Protein AF-A0A926Y3B9-F1 (afdb_monomer)

Mean predicted aligned error: 2.53 Å

Foldseek 3Di:
DDQPCVPDDPLLLVLLLVLLVVDDLVRSCVVVVHDSVVSVVSLVVVCVSRVHPDVVSSSVVSNVVND

InterPro domains:
  IPR000792 Transcription regulator LuxR, C-terminal [PF00196] (7-61)
  IPR000792 Transcription regulator LuxR, C-terminal [PS50043] (1-66)
  IPR000792 Transcription regulator LuxR, C-terminal [SM00421] (5-62)
  IPR016032 Signal transduction response regulator, C-terminal effector [SSF46894] (4-63)
  IPR036388 Winged helix-like DNA-binding domain superfamily [G3DSA:1.10.10.10] (1-65)

Sequence (67 aa):
MHHDLAKLSNRQKEILRLLADDLSVDAISNRLSLSNRTIGGHQQLMISLFELKDEAGLIKLAKSVYL

Radius of gyration: 10.85 Å; Cα contacts (8 Å, |Δi|>4): 50; chains: 1; bounding box: 27×24×22 Å

Solvent-accessible surface area (backbone atoms only — not comparable to full-atom values): 3952 Å² total; per-residue (Å²): 136,88,78,72,68,82,78,49,52,73,68,49,50,51,52,38,51,44,38,42,71,71,48,49,64,66,56,49,15,63,75,69,75,48,50,54,66,56,52,50,50,51,51,50,54,50,24,61,75,68,72,41,90,42,70,70,50,47,40,53,50,23,33,73,74,79,107

Secondary structure (DSSP, 8-state):
----GGGS-HHHHHHHHHHHTT--HHHHHHHHT--HHHHHHHHHHHHHHTT-SSHHHHHHHHHHHH-

Structure (mmCIF, N/CA/C/O backbone):
data_AF-A0A926Y3B9-F1
#
_entry.id   AF-A0A926Y3B9-F1
#
loop_
_atom_site.group_PDB
_atom_site.id
_atom_site.type_symbol
_atom_site.label_atom_id
_atom_site.label_alt_id
_atom_site.label_comp_id
_atom_site.label_asym_id
_atom_site.label_entity_id
_atom_site.label_seq_id
_atom_site.pdbx_PDB_ins_code
_atom_site.Cartn_x
_atom_site.Cartn_y
_atom_site.Cartn_z
_atom_site.occup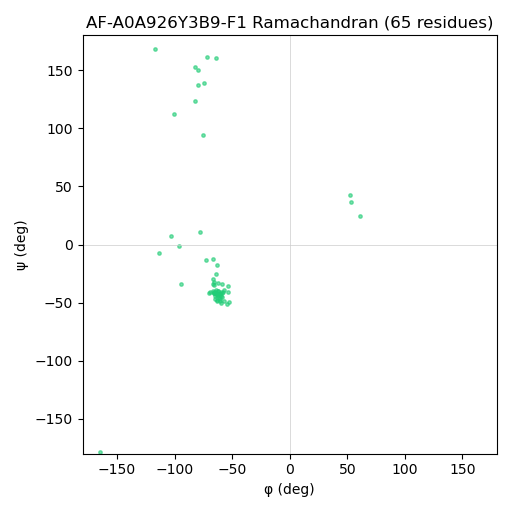ancy
_atom_site.B_iso_or_equiv
_atom_site.auth_seq_id
_atom_site.auth_comp_id
_atom_site.auth_asym_id
_atom_site.auth_atom_id
_atom_site.pdbx_PDB_model_num
ATOM 1 N N . MET A 1 1 ? 16.281 -6.316 -11.429 1.00 50.09 1 MET A N 1
ATOM 2 C CA . MET A 1 1 ? 16.484 -5.268 -10.406 1.00 50.09 1 MET A CA 1
ATOM 3 C C . MET A 1 1 ? 16.038 -5.848 -9.079 1.00 50.09 1 ME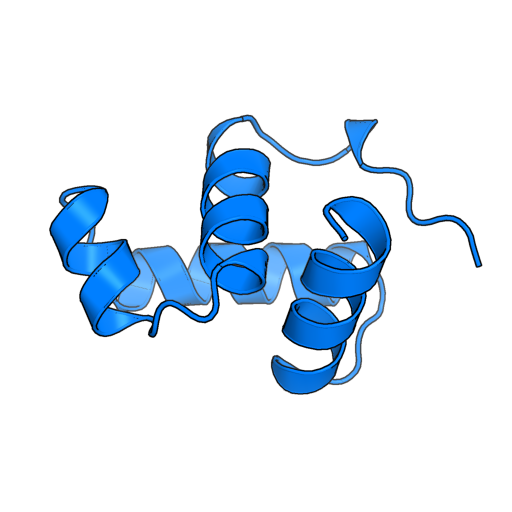T A C 1
ATOM 5 O O . MET A 1 1 ? 14.931 -6.369 -9.027 1.00 50.09 1 MET A O 1
ATOM 9 N N . HIS A 1 2 ? 16.898 -5.859 -8.064 1.00 62.78 2 HIS A N 1
ATOM 10 C CA . HIS A 1 2 ? 16.545 -6.361 -6.736 1.00 62.78 2 HIS A CA 1
ATOM 11 C C . HIS A 1 2 ? 16.250 -5.151 -5.848 1.00 62.78 2 HIS A C 1
ATOM 13 O O . HIS A 1 2 ? 17.143 -4.343 -5.607 1.00 62.78 2 HIS A O 1
ATOM 19 N N . HIS A 1 3 ? 14.993 -4.978 -5.442 1.00 80.75 3 HIS A N 1
ATOM 20 C CA . HIS A 1 3 ? 14.617 -3.907 -4.524 1.00 80.75 3 HIS A CA 1
ATOM 21 C C . HIS A 1 3 ? 14.914 -4.372 -3.102 1.00 80.75 3 HIS A C 1
ATOM 23 O O . HIS A 1 3 ? 14.434 -5.423 -2.681 1.00 80.75 3 HIS A O 1
ATOM 29 N N . ASP A 1 4 ? 15.717 -3.604 -2.370 1.00 89.56 4 ASP A N 1
ATOM 30 C CA . ASP A 1 4 ? 16.089 -3.945 -1.001 1.00 89.56 4 ASP A CA 1
ATOM 31 C C . ASP A 1 4 ? 14.925 -3.681 -0.033 1.00 89.56 4 ASP A C 1
ATOM 33 O O . ASP A 1 4 ? 14.725 -2.573 0.473 1.00 89.56 4 ASP A O 1
ATOM 37 N N . LEU A 1 5 ? 14.143 -4.729 0.229 1.00 92.38 5 LEU A N 1
ATOM 38 C CA . LEU A 1 5 ? 12.992 -4.692 1.131 1.00 92.38 5 LEU A CA 1
ATOM 39 C C . LEU A 1 5 ? 13.385 -4.469 2.597 1.00 92.38 5 LEU A C 1
ATOM 41 O O . LEU A 1 5 ? 12.510 -4.178 3.419 1.00 92.38 5 LEU A O 1
ATOM 45 N N . ALA A 1 6 ? 14.670 -4.585 2.956 1.00 93.06 6 ALA A N 1
ATOM 46 C CA . ALA A 1 6 ? 15.131 -4.311 4.314 1.00 93.06 6 ALA A CA 1
ATOM 47 C C . ALA A 1 6 ? 14.916 -2.841 4.702 1.00 93.06 6 ALA A C 1
ATOM 49 O O . ALA A 1 6 ? 14.711 -2.552 5.880 1.00 93.06 6 ALA A O 1
ATOM 50 N N . LYS A 1 7 ? 14.869 -1.933 3.717 1.00 94.44 7 LYS A N 1
ATOM 51 C CA . LYS A 1 7 ? 14.621 -0.497 3.917 1.00 94.44 7 LYS A CA 1
ATOM 52 C C . LYS A 1 7 ? 13.174 -0.157 4.286 1.00 94.44 7 LYS A C 1
ATOM 54 O O . LYS A 1 7 ? 12.905 0.964 4.711 1.00 94.44 7 LYS A O 1
ATOM 59 N N . LEU A 1 8 ? 12.237 -1.092 4.125 1.00 96.81 8 LEU A N 1
ATOM 60 C CA . LEU A 1 8 ? 10.840 -0.874 4.490 1.00 96.81 8 LEU A CA 1
ATOM 61 C C . LEU A 1 8 ? 10.618 -1.045 5.992 1.00 96.81 8 LEU A C 1
ATOM 63 O O . LEU A 1 8 ? 11.058 -2.023 6.604 1.00 96.81 8 LEU A O 1
ATOM 67 N N . SER A 1 9 ? 9.826 -0.142 6.564 1.00 97.50 9 SER A N 1
ATOM 68 C CA . SER A 1 9 ? 9.248 -0.341 7.893 1.00 97.50 9 SER A CA 1
ATOM 69 C C . SER A 1 9 ? 8.294 -1.541 7.907 1.00 97.50 9 SER A C 1
ATOM 71 O O . SER A 1 9 ? 7.755 -1.949 6.876 1.00 97.50 9 SER A O 1
ATOM 73 N N . ASN A 1 10 ? 8.012 -2.075 9.097 1.00 97.75 10 ASN A N 1
ATOM 74 C CA . ASN A 1 10 ? 7.07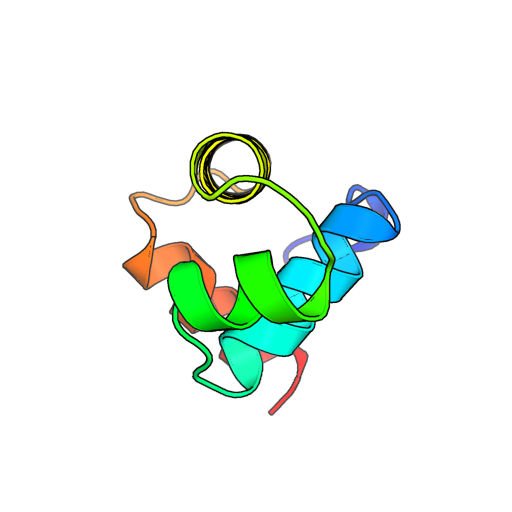8 -3.195 9.249 1.00 97.75 10 ASN A CA 1
ATOM 75 C C . ASN A 1 10 ? 5.688 -2.879 8.678 1.00 97.75 10 ASN A C 1
ATOM 77 O O . ASN A 1 10 ? 5.101 -3.720 8.003 1.00 97.75 10 ASN A O 1
ATOM 81 N N . ARG A 1 11 ? 5.200 -1.644 8.865 1.00 97.81 11 ARG A N 1
ATOM 82 C CA . ARG A 1 11 ? 3.912 -1.214 8.308 1.00 97.81 11 ARG A CA 1
ATOM 83 C C . ARG A 1 11 ? 3.927 -1.175 6.780 1.00 97.81 11 ARG A C 1
ATOM 85 O O . ARG A 1 11 ? 2.966 -1.594 6.149 1.00 97.81 11 ARG A O 1
ATOM 92 N N . GLN A 1 12 ? 5.017 -0.700 6.181 1.00 98.06 12 GLN A N 1
ATOM 93 C CA . GLN A 1 12 ? 5.163 -0.683 4.724 1.00 98.06 12 GLN A CA 1
ATOM 94 C C . GLN A 1 12 ? 5.243 -2.096 4.143 1.00 98.06 12 GLN A C 1
ATOM 96 O O . GLN A 1 12 ? 4.610 -2.353 3.127 1.00 98.06 12 GLN A O 1
ATOM 101 N N . LYS A 1 13 ? 5.952 -3.022 4.802 1.00 97.88 13 LYS A N 1
ATOM 102 C CA . LYS A 1 13 ? 5.984 -4.441 4.403 1.00 97.88 13 LYS A CA 1
ATOM 103 C C . LYS A 1 13 ? 4.596 -5.073 4.447 1.00 97.88 13 LYS A C 1
ATOM 105 O O . LYS A 1 13 ? 4.226 -5.797 3.531 1.00 97.88 13 LYS A O 1
ATOM 110 N N . GLU A 1 14 ? 3.824 -4.780 5.488 1.00 98.12 14 GLU A N 1
ATOM 111 C CA . GLU A 1 14 ? 2.451 -5.266 5.612 1.00 98.12 14 GLU A CA 1
ATOM 112 C C . GLU A 1 14 ? 1.550 -4.716 4.499 1.00 98.12 14 GLU A C 1
ATOM 114 O O . GLU A 1 14 ? 0.893 -5.496 3.817 1.00 98.12 14 GLU A O 1
ATOM 119 N N . ILE A 1 15 ? 1.577 -3.401 4.247 1.00 98.25 15 ILE A N 1
ATOM 120 C CA . ILE A 1 15 ? 0.833 -2.784 3.136 1.00 98.25 15 ILE A CA 1
ATOM 121 C C . ILE A 1 15 ? 1.264 -3.392 1.796 1.00 98.25 15 ILE A C 1
ATOM 123 O O . ILE A 1 15 ? 0.410 -3.753 0.994 1.00 98.25 15 ILE A O 1
ATOM 127 N N . LEU A 1 16 ? 2.571 -3.554 1.563 1.00 97.94 16 LEU A N 1
ATOM 128 C CA . LEU A 1 16 ? 3.097 -4.154 0.337 1.00 97.94 16 LEU A CA 1
ATOM 129 C C . LEU A 1 16 ? 2.587 -5.588 0.150 1.00 97.94 16 LEU A C 1
ATOM 131 O O . LEU A 1 16 ? 2.220 -5.960 -0.959 1.00 97.94 16 LEU A O 1
ATOM 135 N N . ARG A 1 17 ? 2.515 -6.383 1.222 1.00 98.00 17 ARG A N 1
ATOM 136 C CA . ARG A 1 17 ? 1.963 -7.738 1.153 1.00 98.00 17 ARG A CA 1
ATOM 137 C C . ARG A 1 17 ? 0.471 -7.739 0.826 1.00 98.00 17 ARG A C 1
ATOM 139 O O . ARG A 1 17 ? 0.055 -8.509 -0.027 1.00 98.00 17 ARG A O 1
ATOM 146 N N . LEU A 1 18 ? -0.314 -6.841 1.420 1.00 98.31 18 LEU A N 1
ATOM 147 C CA . LEU A 1 18 ? -1.743 -6.723 1.105 1.00 98.31 18 LEU A CA 1
ATOM 148 C C . LEU A 1 18 ? -1.994 -6.261 -0.341 1.00 98.31 18 LEU A C 1
ATOM 150 O O . LEU A 1 18 ? -2.970 -6.684 -0.952 1.00 98.31 18 LEU A O 1
ATOM 154 N N . LEU A 1 19 ? -1.106 -5.440 -0.911 1.00 97.69 19 LEU A N 1
ATOM 155 C CA . LEU A 1 19 ? -1.160 -5.082 -2.333 1.00 97.69 19 LEU A CA 1
ATOM 156 C C . LEU A 1 19 ? -0.874 -6.283 -3.246 1.00 97.69 19 LEU A C 1
ATOM 158 O O . LEU A 1 19 ? -1.453 -6.375 -4.325 1.00 97.69 19 LEU A O 1
ATOM 162 N N . ALA A 1 20 ? 0.001 -7.207 -2.834 1.00 97.50 20 ALA A N 1
ATOM 163 C CA . ALA A 1 20 ? 0.241 -8.443 -3.584 1.00 97.50 20 ALA A CA 1
ATOM 164 C C . ALA A 1 20 ? -0.986 -9.368 -3.588 1.00 97.50 20 ALA A C 1
ATOM 166 O O . ALA A 1 20 ? -1.215 -10.057 -4.579 1.00 97.50 20 ALA A O 1
ATOM 167 N N . ASP A 1 21 ? -1.791 -9.311 -2.525 1.00 97.12 21 ASP A N 1
ATOM 168 C CA . ASP A 1 21 ? -3.075 -10.007 -2.393 1.00 97.12 21 ASP A CA 1
ATOM 169 C C . ASP A 1 21 ? -4.227 -9.302 -3.1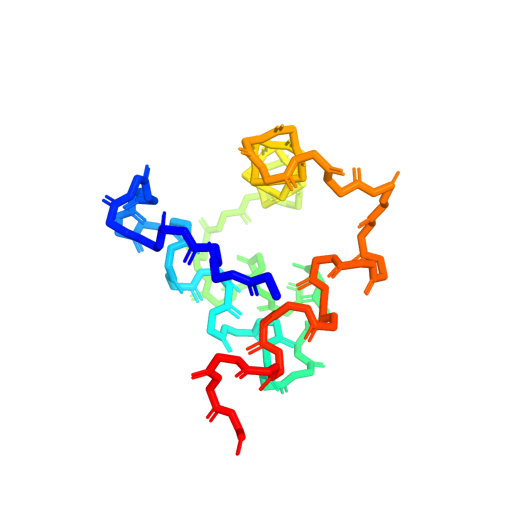60 1.00 97.12 21 ASP A 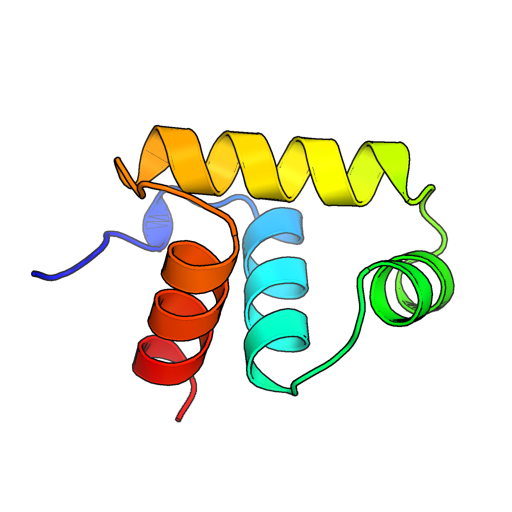C 1
ATOM 171 O O . ASP A 1 21 ? -5.393 -9.640 -2.967 1.00 97.12 21 ASP A O 1
ATOM 175 N N . ASP A 1 22 ? -3.924 -8.316 -4.019 1.00 95.88 22 ASP A N 1
ATOM 176 C CA . ASP A 1 22 ? -4.884 -7.543 -4.829 1.00 95.88 22 ASP A CA 1
ATOM 177 C C . ASP A 1 22 ? -5.927 -6.740 -4.013 1.00 95.88 22 ASP A C 1
ATOM 179 O O . ASP A 1 22 ? -7.003 -6.395 -4.511 1.00 95.88 22 ASP A O 1
ATOM 183 N N . LEU A 1 23 ? -5.621 -6.380 -2.757 1.00 97.88 23 LEU A N 1
ATOM 184 C CA . LEU A 1 23 ? -6.501 -5.509 -1.971 1.00 97.88 23 LEU A CA 1
ATOM 185 C C . LEU A 1 23 ? -6.421 -4.048 -2.439 1.00 97.88 23 LEU A C 1
ATOM 187 O O . LEU A 1 23 ? -5.342 -3.497 -2.658 1.00 97.88 23 LEU A O 1
ATOM 191 N N . SER A 1 24 ? -7.582 -3.389 -2.494 1.00 96.69 24 SER A N 1
ATOM 192 C CA . SER A 1 24 ? -7.678 -1.948 -2.739 1.00 96.69 24 SER A CA 1
ATOM 193 C C . SER A 1 24 ? -7.212 -1.124 -1.536 1.00 96.69 24 SER A C 1
ATOM 195 O O . SER A 1 24 ? -7.209 -1.598 -0.398 1.00 96.69 24 SER A O 1
ATOM 197 N N . VAL A 1 25 ? -6.895 0.155 -1.765 1.00 96.56 25 VAL A N 1
ATOM 198 C CA . VAL A 1 25 ? -6.556 1.109 -0.695 1.00 96.56 25 VAL A CA 1
ATOM 199 C C . VAL A 1 25 ? -7.643 1.156 0.382 1.00 96.56 25 VAL A C 1
ATOM 201 O O . VAL A 1 25 ? -7.310 1.140 1.564 1.00 96.56 25 VAL A O 1
ATOM 204 N N . ASP A 1 26 ? -8.922 1.133 -0.004 1.00 98.00 26 ASP A N 1
ATOM 205 C CA . ASP A 1 26 ? -10.053 1.104 0.934 1.00 98.00 26 ASP A CA 1
ATOM 206 C C . ASP A 1 26 ? -10.067 -0.177 1.780 1.00 98.00 26 ASP A C 1
ATOM 208 O O . ASP A 1 26 ? -10.266 -0.132 2.995 1.00 98.00 26 ASP A O 1
ATOM 212 N N . ALA A 1 27 ? -9.818 -1.336 1.163 1.00 98.44 27 ALA A N 1
ATOM 213 C CA . ALA A 1 27 ? -9.767 -2.611 1.873 1.00 98.44 27 ALA A CA 1
ATOM 214 C C . ALA A 1 27 ? -8.584 -2.667 2.852 1.00 98.44 27 ALA A C 1
ATOM 216 O O . ALA A 1 27 ? -8.740 -3.122 3.986 1.00 98.44 27 ALA A O 1
ATOM 217 N N . ILE A 1 28 ? -7.415 -2.166 2.444 1.00 98.38 28 ILE A N 1
ATOM 218 C CA . ILE A 1 28 ? -6.216 -2.074 3.290 1.00 98.38 28 ILE A CA 1
ATOM 219 C C . ILE A 1 28 ? -6.460 -1.114 4.456 1.00 98.38 28 ILE A C 1
ATOM 221 O O . ILE A 1 28 ? -6.165 -1.443 5.601 1.00 98.38 28 ILE A O 1
ATOM 225 N N . SER A 1 29 ? -7.022 0.055 4.167 1.00 98.31 29 SER A N 1
ATOM 226 C CA . SER A 1 29 ? -7.391 1.089 5.134 1.00 98.31 29 SER A CA 1
ATOM 227 C C . SER A 1 29 ? -8.297 0.528 6.231 1.00 98.31 29 SER A C 1
ATOM 229 O O . SER A 1 29 ? -7.945 0.588 7.412 1.00 98.31 29 SER A O 1
ATOM 231 N N . ASN A 1 30 ? -9.375 -0.160 5.838 1.00 98.44 30 ASN A N 1
ATOM 232 C CA . ASN A 1 30 ? -10.278 -0.844 6.762 1.00 98.44 30 ASN A CA 1
ATOM 233 C C . ASN A 1 30 ? -9.578 -1.953 7.559 1.00 98.44 30 ASN A C 1
ATOM 235 O O . ASN A 1 30 ? -9.758 -2.050 8.770 1.00 98.44 30 ASN A O 1
ATOM 239 N N . ARG A 1 31 ? -8.758 -2.784 6.904 1.00 98.12 31 ARG A N 1
ATOM 240 C CA . ARG A 1 31 ? -8.068 -3.912 7.551 1.00 98.12 31 ARG A CA 1
ATOM 241 C C . ARG A 1 31 ? -7.036 -3.466 8.584 1.00 98.12 31 ARG A C 1
ATOM 243 O O . ARG A 1 31 ? -6.837 -4.158 9.577 1.00 98.12 31 ARG A O 1
ATOM 250 N N . LEU A 1 32 ? -6.370 -2.341 8.338 1.00 97.81 32 LEU A N 1
ATOM 251 C CA . LEU A 1 32 ? -5.331 -1.801 9.214 1.00 97.81 32 LEU A CA 1
ATOM 252 C C . LEU A 1 32 ? -5.856 -0.738 10.189 1.00 97.81 32 LEU A C 1
ATOM 254 O O . LEU A 1 32 ? -5.071 -0.232 10.990 1.00 97.81 32 LEU A O 1
ATOM 258 N N . SER A 1 33 ? -7.150 -0.402 10.135 1.00 97.75 33 SER A N 1
ATOM 259 C CA . SER A 1 33 ? -7.766 0.692 10.900 1.00 97.75 33 SER A CA 1
ATOM 260 C C . SER A 1 33 ? -7.022 2.025 10.729 1.00 97.75 33 SER A C 1
ATOM 262 O O . SER A 1 33 ? -6.774 2.752 11.691 1.00 97.75 33 SER A O 1
ATOM 264 N N . LEU A 1 34 ? -6.630 2.335 9.492 1.00 97.62 34 LEU A N 1
ATOM 265 C CA . LEU A 1 34 ? -5.947 3.573 9.109 1.00 97.62 34 LEU A CA 1
ATOM 266 C C . LEU A 1 34 ? -6.817 4.365 8.137 1.00 97.62 34 LEU A C 1
ATOM 268 O O . LEU A 1 34 ? -7.804 3.859 7.632 1.00 97.62 34 LEU A O 1
ATOM 272 N N . SER A 1 35 ? -6.459 5.619 7.866 1.00 98.50 35 SER A N 1
ATOM 273 C CA . SER A 1 35 ? -7.135 6.378 6.812 1.00 98.50 35 SER A CA 1
ATOM 274 C C . SER A 1 35 ? -6.558 6.042 5.434 1.00 98.50 35 SER A C 1
ATOM 276 O O . SER A 1 35 ? -5.356 5.784 5.312 1.00 98.50 35 SER A O 1
ATOM 278 N N . ASN A 1 36 ? -7.360 6.182 4.373 1.00 98.38 36 ASN A N 1
ATOM 279 C CA . ASN A 1 36 ? -6.877 6.068 2.989 1.00 98.38 36 ASN A CA 1
ATOM 280 C C . ASN A 1 36 ? -5.694 7.007 2.716 1.00 98.38 36 ASN A C 1
ATOM 282 O O . ASN A 1 36 ? -4.753 6.642 2.018 1.00 98.38 36 ASN A O 1
ATOM 286 N N . ARG A 1 37 ? -5.708 8.206 3.317 1.00 98.25 37 ARG A N 1
ATOM 287 C CA . ARG A 1 37 ? -4.604 9.172 3.229 1.00 98.25 37 ARG A CA 1
ATOM 288 C C . ARG A 1 37 ? -3.314 8.606 3.819 1.00 98.25 37 ARG A C 1
ATOM 290 O O . ARG A 1 37 ? -2.251 8.791 3.238 1.00 98.25 37 ARG A O 1
ATOM 297 N N . THR A 1 38 ? -3.400 7.924 4.959 1.00 98.25 38 THR A N 1
ATOM 298 C CA . THR A 1 38 ? -2.248 7.280 5.601 1.00 98.25 38 THR A CA 1
ATOM 299 C C . THR A 1 38 ? -1.693 6.158 4.725 1.00 98.25 38 THR A C 1
ATOM 301 O O . THR A 1 38 ? -0.482 6.096 4.520 1.00 98.25 38 THR A O 1
ATOM 304 N N . ILE A 1 3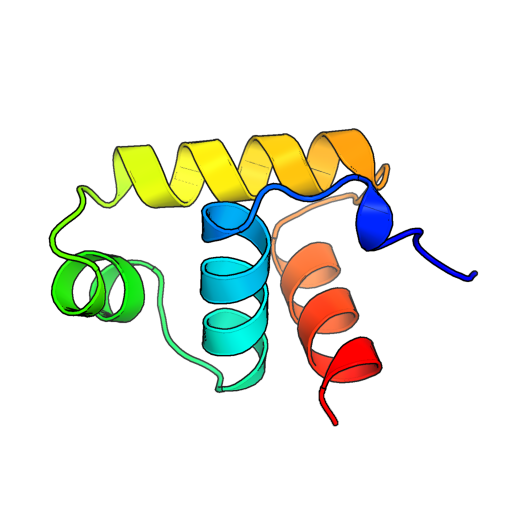9 ? -2.562 5.314 4.159 1.00 98.38 39 ILE A N 1
ATOM 305 C CA . ILE A 1 39 ? -2.149 4.250 3.231 1.00 98.38 39 ILE A CA 1
ATOM 306 C C . ILE A 1 39 ? -1.470 4.844 1.991 1.00 98.38 39 ILE A C 1
ATOM 308 O O . ILE A 1 39 ? -0.348 4.451 1.671 1.00 98.38 39 ILE A O 1
ATOM 312 N N . GLY A 1 40 ? -2.083 5.853 1.368 1.00 98.12 40 GLY A N 1
ATOM 313 C CA . GLY A 1 40 ? -1.506 6.568 0.228 1.00 98.12 40 GLY A CA 1
ATOM 314 C C . GLY A 1 40 ? -0.148 7.196 0.552 1.00 98.12 40 GLY A C 1
ATOM 315 O O . GLY A 1 40 ? 0.788 7.083 -0.233 1.00 98.12 40 GLY A O 1
ATOM 316 N N . GLY A 1 41 ? 0.016 7.777 1.744 1.00 98.50 41 GLY A N 1
ATOM 317 C CA . GLY A 1 41 ? 1.308 8.287 2.212 1.00 98.50 41 GLY A CA 1
ATOM 318 C C . GLY A 1 41 ? 2.385 7.199 2.284 1.00 98.50 41 GLY A C 1
ATOM 319 O O . GLY A 1 41 ? 3.497 7.399 1.798 1.00 98.50 41 GLY A O 1
ATOM 320 N N . HIS A 1 42 ? 2.058 6.019 2.818 1.00 98.50 42 HIS A N 1
ATOM 321 C CA . HIS A 1 42 ? 2.987 4.886 2.823 1.00 98.50 42 HIS A CA 1
ATOM 322 C C . HIS A 1 42 ? 3.327 4.395 1.410 1.00 98.50 42 HIS A C 1
ATOM 324 O O . HIS A 1 42 ? 4.497 4.108 1.153 1.00 98.50 42 HIS A O 1
ATOM 330 N N . GLN A 1 43 ? 2.350 4.324 0.499 1.00 98.19 43 GLN A N 1
ATOM 331 C CA . GLN A 1 43 ? 2.586 3.960 -0.901 1.00 98.19 43 GLN A CA 1
ATOM 332 C C . GLN A 1 43 ? 3.523 4.960 -1.588 1.00 98.19 43 GLN A C 1
ATOM 334 O O . GLN A 1 43 ? 4.492 4.540 -2.209 1.00 98.19 43 GLN A O 1
ATOM 339 N N . GLN A 1 44 ? 3.309 6.268 -1.411 1.00 98.38 44 GLN A N 1
ATOM 340 C CA . GLN A 1 44 ? 4.171 7.307 -1.987 1.00 98.38 44 GLN A CA 1
ATOM 341 C C . GLN A 1 44 ? 5.607 7.238 -1.459 1.00 98.38 44 GLN A C 1
ATOM 343 O O . GLN A 1 44 ? 6.558 7.360 -2.229 1.00 98.38 44 GLN A O 1
ATOM 348 N N . LEU A 1 45 ? 5.782 6.970 -0.162 1.00 98.25 45 LEU A N 1
ATOM 349 C CA . LEU A 1 45 ? 7.111 6.748 0.409 1.00 98.25 45 LEU A CA 1
ATOM 350 C C . LEU A 1 45 ? 7.804 5.527 -0.210 1.00 98.25 45 LEU A C 1
ATOM 352 O O . LEU A 1 45 ? 8.997 5.594 -0.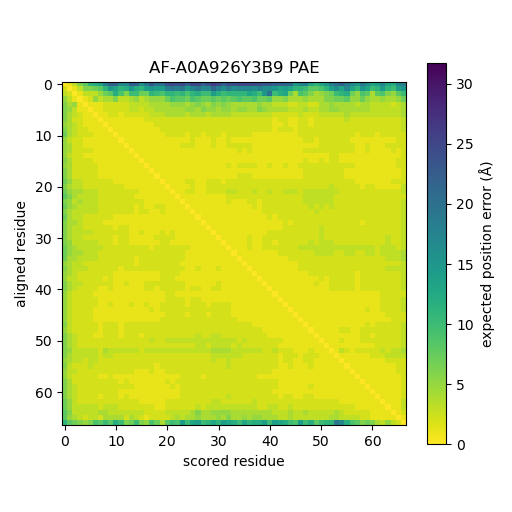483 1.00 98.25 45 LEU A O 1
ATOM 356 N N . MET A 1 46 ? 7.080 4.429 -0.455 1.00 98.00 46 MET A N 1
ATOM 357 C CA . MET A 1 46 ? 7.642 3.238 -1.108 1.00 98.00 46 MET A CA 1
ATOM 358 C C . MET A 1 46 ? 7.956 3.472 -2.589 1.00 98.00 46 MET A C 1
ATOM 360 O O . MET A 1 46 ? 9.012 3.055 -3.051 1.00 98.00 46 MET A O 1
ATOM 364 N N . ILE A 1 47 ? 7.069 4.156 -3.317 1.00 98.06 47 ILE A N 1
ATOM 365 C CA . ILE A 1 47 ? 7.277 4.545 -4.719 1.00 98.06 47 ILE A CA 1
ATOM 366 C C . ILE A 1 47 ? 8.552 5.376 -4.840 1.00 98.06 47 ILE A C 1
ATOM 368 O O . ILE A 1 47 ? 9.413 5.049 -5.649 1.00 98.06 47 ILE A O 1
ATOM 372 N N . SER A 1 48 ? 8.710 6.387 -3.984 1.00 97.69 48 SER A N 1
ATOM 373 C CA . SER A 1 48 ? 9.909 7.226 -3.940 1.00 97.69 48 SER A CA 1
ATOM 374 C C . SER A 1 48 ? 11.164 6.426 -3.568 1.00 97.69 48 SER A C 1
ATOM 376 O O . SER A 1 48 ? 12.167 6.495 -4.271 1.00 97.69 48 SER A O 1
ATOM 378 N N . LEU A 1 49 ? 11.097 5.597 -2.518 1.00 96.50 49 LEU A N 1
ATOM 379 C CA . LEU A 1 49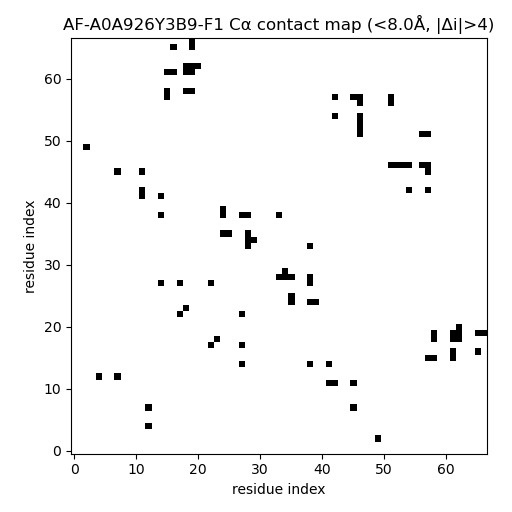 ? 12.226 4.784 -2.046 1.00 96.50 49 LEU A CA 1
ATOM 380 C C . LEU A 1 49 ? 12.767 3.815 -3.107 1.00 96.50 49 LEU A C 1
ATOM 382 O O . LEU A 1 49 ? 13.962 3.520 -3.117 1.00 96.50 49 LEU A O 1
ATOM 386 N N . PHE A 1 50 ? 11.886 3.289 -3.954 1.00 96.31 50 PHE A N 1
ATOM 387 C CA . PHE A 1 50 ? 12.221 2.322 -4.997 1.00 96.31 50 PHE A CA 1
ATOM 388 C C . PHE A 1 50 ? 12.285 2.934 -6.398 1.00 96.31 50 PHE A C 1
ATOM 390 O O . PHE A 1 50 ? 12.411 2.187 -7.364 1.00 96.31 50 PHE A O 1
ATOM 397 N N . GLU A 1 51 ? 12.192 4.262 -6.510 1.00 96.50 51 GLU A N 1
ATOM 398 C CA . GLU A 1 51 ? 12.226 4.993 -7.784 1.00 96.50 51 GLU A CA 1
ATOM 399 C C . GLU A 1 51 ? 11.191 4.471 -8.799 1.00 96.50 51 GLU A C 1
ATOM 401 O O . GLU A 1 51 ? 11.420 4.394 -10.007 1.00 96.50 51 GLU A O 1
ATOM 406 N N . LEU A 1 52 ? 10.020 4.083 -8.295 1.00 96.75 52 LEU A N 1
ATOM 407 C CA . LEU A 1 52 ? 8.918 3.602 -9.114 1.00 96.75 52 LEU A CA 1
ATOM 408 C C . LEU A 1 52 ? 8.184 4.787 -9.738 1.00 96.75 52 LEU A C 1
ATOM 410 O O . LEU A 1 52 ? 8.097 5.873 -9.171 1.00 96.75 52 LEU A O 1
ATOM 414 N N . LYS A 1 53 ? 7.609 4.558 -10.918 1.00 96.69 53 LYS A N 1
ATOM 415 C CA . LYS A 1 53 ? 6.867 5.596 -11.638 1.00 96.69 53 LYS A CA 1
ATOM 416 C C . LYS A 1 53 ? 5.551 5.960 -10.948 1.00 96.69 53 LYS A C 1
ATOM 418 O O . LYS A 1 53 ? 5.162 7.124 -10.936 1.00 96.69 53 LYS A O 1
ATOM 423 N N . ASP A 1 54 ? 4.844 4.955 -10.445 1.00 97.25 54 ASP A N 1
ATOM 424 C CA . ASP A 1 54 ? 3.469 5.071 -9.974 1.00 97.25 54 ASP A CA 1
ATOM 425 C C . ASP A 1 54 ? 3.058 3.860 -9.116 1.00 97.25 54 ASP A C 1
ATOM 427 O O . ASP A 1 54 ? 3.838 2.936 -8.855 1.00 97.25 54 ASP A O 1
ATOM 431 N N . GLU A 1 55 ? 1.802 3.873 -8.672 1.00 95.62 55 GLU A N 1
ATOM 432 C CA . GLU A 1 55 ? 1.193 2.799 -7.890 1.00 95.62 55 GLU A CA 1
ATOM 433 C C . GLU A 1 55 ? 1.128 1.469 -8.656 1.00 95.62 55 GLU A C 1
ATOM 435 O O . GLU A 1 55 ? 1.321 0.412 -8.057 1.00 95.62 55 GLU A O 1
ATOM 440 N N . ALA A 1 56 ? 0.948 1.490 -9.980 1.00 96.50 56 ALA A N 1
ATOM 441 C CA . ALA A 1 56 ? 0.968 0.268 -10.781 1.00 96.50 56 ALA A CA 1
ATOM 442 C C . ALA A 1 56 ? 2.352 -0.406 -10.735 1.00 96.50 56 ALA A C 1
ATOM 444 O O . ALA A 1 56 ? 2.449 -1.631 -10.609 1.00 96.50 56 ALA A O 1
ATOM 445 N N . GLY A 1 57 ? 3.428 0.387 -10.758 1.00 97.31 57 GLY A N 1
ATOM 446 C CA . GLY A 1 57 ? 4.788 -0.087 -10.502 1.00 97.31 57 GLY A CA 1
ATOM 447 C C . GLY A 1 57 ? 4.946 -0.721 -9.116 1.00 97.31 57 GLY A C 1
ATOM 448 O O . GLY A 1 57 ? 5.559 -1.784 -8.997 1.00 97.31 57 GLY A O 1
ATOM 449 N N . LEU A 1 58 ? 4.345 -0.122 -8.084 1.00 97.31 58 LEU A N 1
ATOM 450 C CA . LEU A 1 58 ? 4.367 -0.651 -6.716 1.00 97.31 58 LEU A CA 1
ATOM 451 C C . LEU A 1 58 ? 3.608 -1.978 -6.588 1.00 97.31 58 LEU A C 1
ATOM 453 O O . LEU A 1 58 ? 4.115 -2.904 -5.959 1.00 97.31 58 LEU A O 1
ATOM 457 N N . ILE A 1 59 ? 2.439 -2.109 -7.220 1.00 96.94 59 ILE A N 1
ATOM 458 C CA . ILE A 1 59 ? 1.666 -3.361 -7.243 1.00 96.94 59 ILE A CA 1
ATOM 459 C C . ILE A 1 59 ? 2.451 -4.456 -7.974 1.00 96.94 59 ILE A C 1
ATOM 461 O O . ILE A 1 59 ? 2.537 -5.590 -7.502 1.00 96.94 59 ILE A O 1
ATOM 465 N N . LYS A 1 60 ? 3.089 -4.125 -9.103 1.00 96.94 60 LYS A N 1
ATOM 466 C CA . LYS A 1 60 ? 3.948 -5.070 -9.829 1.00 96.94 60 LYS A CA 1
ATOM 467 C C . LYS A 1 60 ? 5.122 -5.542 -8.968 1.00 96.94 60 LYS A C 1
ATOM 469 O O . LYS A 1 60 ? 5.426 -6.735 -8.964 1.00 96.94 60 LYS A O 1
ATOM 474 N N . LEU A 1 61 ? 5.755 -4.626 -8.231 1.00 96.12 61 LEU A N 1
ATOM 475 C CA . LEU A 1 61 ? 6.801 -4.966 -7.270 1.00 96.12 61 LEU A CA 1
ATOM 476 C C . LEU A 1 61 ? 6.266 -5.906 -6.184 1.00 96.12 61 LEU A C 1
ATOM 478 O O . LEU A 1 61 ? 6.859 -6.958 -5.960 1.00 96.12 61 LEU A O 1
ATOM 482 N N . ALA A 1 62 ? 5.139 -5.558 -5.560 1.00 96.88 62 ALA A N 1
ATOM 483 C CA . ALA A 1 62 ? 4.503 -6.362 -4.522 1.00 96.88 62 ALA A CA 1
ATOM 484 C C . ALA A 1 62 ? 4.281 -7.811 -4.982 1.00 96.88 62 ALA A C 1
ATOM 486 O O . ALA A 1 62 ? 4.717 -8.744 -4.307 1.00 96.88 62 ALA A O 1
ATOM 487 N N . LYS A 1 63 ? 3.697 -7.996 -6.172 1.00 96.00 63 L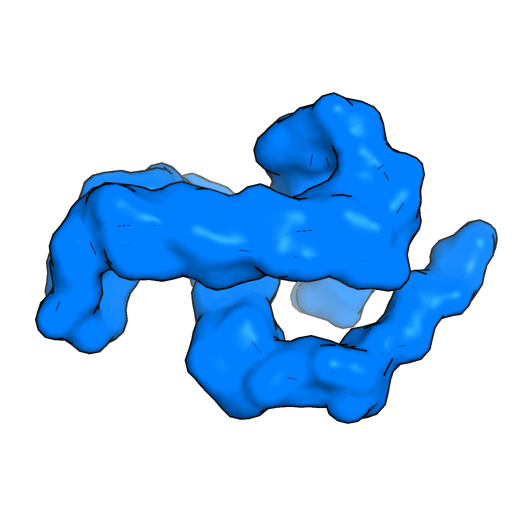YS A N 1
ATOM 488 C CA . LYS A 1 63 ? 3.486 -9.324 -6.764 1.00 96.00 63 LYS A CA 1
ATOM 489 C C . LYS A 1 63 ? 4.798 -10.066 -6.984 1.00 96.00 63 LYS A C 1
ATOM 491 O O . LYS A 1 63 ? 4.911 -11.190 -6.536 1.00 96.00 63 LYS A O 1
ATOM 496 N N . SER A 1 64 ? 5.812 -9.423 -7.564 1.00 94.88 64 SER A N 1
ATOM 497 C CA . SER A 1 64 ? 7.114 -10.068 -7.826 1.00 94.88 64 SER A CA 1
ATOM 498 C C . SER A 1 64 ? 7.880 -10.525 -6.578 1.00 94.88 64 SER A C 1
ATOM 500 O O . SER A 1 64 ? 8.842 -11.279 -6.686 1.00 94.88 64 SER A O 1
ATOM 502 N N . VAL A 1 65 ? 7.513 -10.002 -5.406 1.00 92.25 65 VAL A N 1
ATOM 503 C CA . VAL A 1 65 ? 8.160 -10.304 -4.126 1.00 92.25 65 VAL A CA 1
ATOM 504 C C . VAL A 1 65 ? 7.443 -11.430 -3.383 1.00 92.25 65 VAL A C 1
ATOM 506 O O . VAL A 1 65 ? 8.090 -12.186 -2.658 1.00 92.25 65 VAL A O 1
ATOM 509 N N . TYR A 1 66 ? 6.118 -11.513 -3.506 1.00 90.81 66 TYR A N 1
ATOM 510 C CA . TYR A 1 66 ? 5.287 -12.410 -2.701 1.00 90.81 66 TYR A CA 1
ATOM 511 C C . TYR A 1 66 ? 4.603 -13.535 -3.498 1.00 90.81 66 TYR A C 1
ATOM 513 O O . TYR A 1 66 ? 4.035 -14.422 -2.857 1.00 90.81 66 TYR A O 1
ATOM 521 N N . LEU A 1 67 ? 4.684 -13.518 -4.836 1.00 79.81 67 LEU A N 1
ATOM 522 C CA . LEU A 1 67 ? 4.201 -14.542 -5.775 1.00 79.81 67 LEU A CA 1
ATOM 523 C C . LEU A 1 67 ? 5.335 -14.982 -6.710 1.00 79.81 67 LEU A C 1
ATOM 525 O O . LEU A 1 67 ? 5.422 -16.202 -6.963 1.00 79.81 67 LEU A O 1
#

pLDDT: mean 95.29, std 7.68, range [50.09, 98.5]

Organism: NCBI:txid2771354

Nearest PDB structures (foldseek):
  1je8-assembly2_E  TM=8.618E-01  e=4.682E-03  Escherichia coli
  4wsz-assembly1_B  TM=9.095E-01  e=7.846E-03  unclassified
  3qp6-assembly1_A-2  TM=8.913E-01  e=1.752E-02  Chromobacterium violaceum
  4gvp-assembly1_A  TM=8.191E-01  e=1.856E-02  Staphylococcus aureus subsp. aureus Mu50
  7dwm-assembly1_B  TM=9.166E-01  e=4.647E-02  Hapunavirus VP882